Protein AF-A0A1J3I3F1-F1 (afdb_monomer)

pLDDT: mean 75.74, std 12.43, range [51.16, 96.44]

Foldseek 3Di:
DVVVVVVVVVVVVVLVPDDPVQCPPPCNPPVNVVVVVVVVVVVVVVVVVVVVVVVVVVVVVVVVCVVVVVVVVVVVVVVVVVPPD

Secondary structure (DSSP, 8-state):
-HHHHHHHHHHHHHHTTS-GGGSSSGGG-HHHHHHHHHHHHHHHHHHHHHHHHHHHHHHHHHHHHHHHHHHHHHHHHHHHHHT--

Organism: Noccaea caerulescens (NCBI:txid107243)

Structure (mmCIF, N/CA/C/O backbone):
data_AF-A0A1J3I3F1-F1
#
_entry.id   AF-A0A1J3I3F1-F1
#
loop_
_atom_site.group_PDB
_atom_site.id
_atom_site.type_symbol
_atom_site.label_atom_id
_atom_site.label_alt_id
_atom_site.label_comp_id
_atom_site.label_asym_id
_atom_site.label_entity_id
_atom_site.label_seq_id
_atom_site.pdbx_PDB_ins_code
_atom_site.Cartn_x
_atom_site.Cartn_y
_atom_site.Cartn_z
_atom_site.occupancy
_atom_site.B_iso_or_equiv
_atom_site.auth_seq_id
_atom_site.auth_comp_id
_atom_site.auth_asym_id
_atom_site.auth_atom_id
_atom_site.pdbx_PDB_model_num
ATOM 1 N N . GLU A 1 1 ? -7.701 11.994 6.910 1.00 51.16 1 GLU A N 1
ATOM 2 C CA . GLU A 1 1 ? -8.457 11.937 8.191 1.00 51.16 1 GLU A CA 1
ATOM 3 C C . GLU A 1 1 ? -9.967 11.691 8.083 1.00 51.16 1 GLU A C 1
ATOM 5 O O . GLU A 1 1 ? -10.517 11.071 8.987 1.00 51.16 1 GLU A O 1
ATOM 10 N N . TYR A 1 2 ? -10.642 12.083 6.995 1.00 58.97 2 TYR A N 1
ATOM 11 C CA . TYR A 1 2 ? -12.097 11.890 6.828 1.00 58.97 2 TYR A CA 1
ATOM 12 C C . TYR A 1 2 ? -12.588 10.438 6.981 1.00 58.97 2 TYR A C 1
ATOM 14 O O . TYR A 1 2 ? -13.606 10.193 7.625 1.00 58.97 2 TYR A O 1
ATOM 22 N N . LEU A 1 3 ? -11.846 9.465 6.442 1.00 58.09 3 LEU A N 1
ATOM 23 C CA . LEU A 1 3 ? -12.193 8.039 6.533 1.00 58.09 3 LEU A CA 1
ATOM 24 C C . LEU A 1 3 ? -12.210 7.532 7.983 1.00 58.09 3 LEU A C 1
ATOM 26 O O . LEU A 1 3 ? -13.133 6.822 8.373 1.00 58.09 3 LEU A O 1
ATOM 30 N N . THR A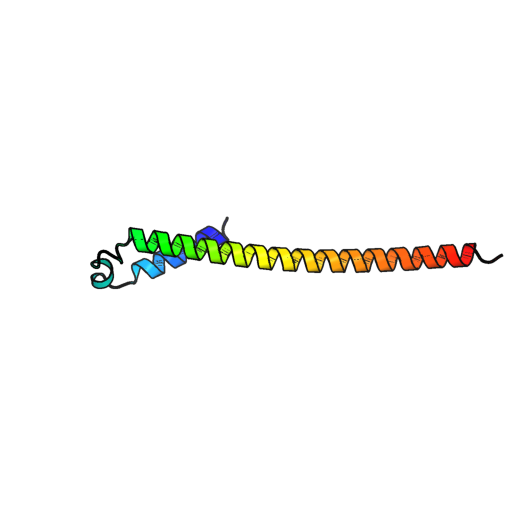 1 4 ? -11.240 7.950 8.804 1.00 62.06 4 THR A N 1
ATOM 31 C CA . THR A 1 4 ? -11.179 7.583 10.227 1.00 62.06 4 THR A CA 1
ATOM 32 C C . THR A 1 4 ? -12.400 8.091 10.989 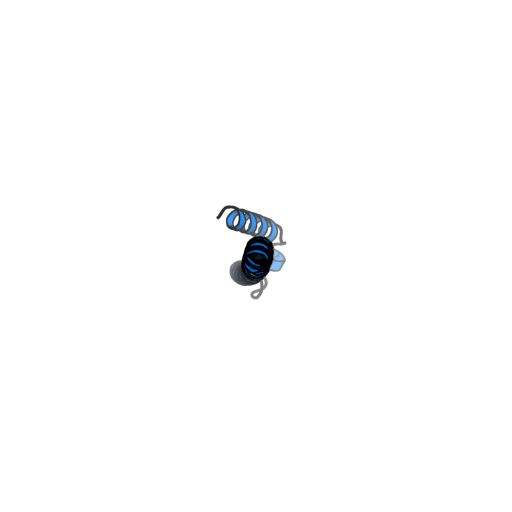1.00 62.06 4 THR A C 1
ATOM 34 O O . THR A 1 4 ? -12.960 7.372 11.813 1.00 62.06 4 THR A O 1
ATOM 37 N N . LYS A 1 5 ? -12.811 9.336 10.711 1.00 68.94 5 LYS A N 1
ATOM 38 C CA . LYS A 1 5 ? -13.928 9.999 11.393 1.00 68.94 5 LYS A CA 1
ATOM 39 C C . LYS A 1 5 ? -15.246 9.280 11.102 1.00 68.94 5 LYS A C 1
ATOM 41 O O . LYS A 1 5 ? -15.971 8.919 12.022 1.00 68.94 5 LYS A O 1
ATOM 46 N N . ARG A 1 6 ? -15.470 8.951 9.826 1.00 71.62 6 ARG A N 1
ATOM 47 C CA . ARG A 1 6 ? -16.669 8.251 9.346 1.00 71.62 6 ARG A CA 1
ATOM 48 C C . ARG A 1 6 ? -16.801 6.835 9.914 1.00 71.62 6 ARG A C 1
ATOM 50 O O . ARG A 1 6 ? -17.906 6.383 10.200 1.00 71.62 6 ARG A O 1
ATOM 57 N N . ILE A 1 7 ? -15.675 6.139 10.083 1.00 70.56 7 ILE A N 1
ATOM 58 C CA . ILE A 1 7 ? -15.636 4.806 10.701 1.00 70.56 7 ILE A CA 1
ATOM 59 C C . ILE A 1 7 ? -15.981 4.900 12.193 1.00 70.56 7 ILE A C 1
ATOM 61 O O . ILE A 1 7 ? -16.813 4.130 12.665 1.00 70.56 7 ILE A O 1
ATOM 65 N N . ARG A 1 8 ? -15.418 5.878 12.920 1.00 70.00 8 ARG A N 1
ATOM 66 C CA . ARG A 1 8 ? -15.740 6.096 14.342 1.00 70.00 8 ARG A CA 1
ATOM 67 C C . ARG A 1 8 ? -17.206 6.462 14.561 1.00 70.00 8 ARG A C 1
ATOM 69 O O . ARG A 1 8 ? -17.814 5.902 15.463 1.00 70.00 8 ARG A O 1
ATOM 76 N N . GLU A 1 9 ? -17.781 7.334 13.734 1.00 73.88 9 GLU A N 1
ATOM 77 C CA . GLU A 1 9 ? -19.199 7.717 13.835 1.00 73.88 9 GLU A CA 1
ATOM 78 C C . GLU A 1 9 ? -20.139 6.526 13.612 1.00 73.88 9 GLU A C 1
ATOM 80 O O . GLU A 1 9 ? -21.061 6.312 14.398 1.00 73.88 9 GLU A O 1
ATOM 85 N N . LYS A 1 10 ? -19.882 5.699 12.589 1.00 72.50 10 LYS A N 1
ATOM 86 C CA . LYS A 1 10 ? -20.688 4.493 12.338 1.00 72.50 10 LYS A CA 1
ATOM 87 C C . LYS A 1 10 ? -20.567 3.455 13.455 1.00 72.50 10 LYS A C 1
ATOM 89 O O . LYS A 1 10 ? -21.565 2.824 13.794 1.00 72.50 10 LYS A O 1
ATOM 94 N N . LEU A 1 11 ? -19.372 3.287 14.026 1.00 68.12 11 LEU A N 1
ATOM 95 C CA . LEU A 1 11 ? -19.137 2.389 15.162 1.00 68.12 11 LEU A CA 1
ATOM 96 C C . LEU A 1 11 ? -19.886 2.855 16.416 1.00 68.12 11 LEU A C 1
ATOM 98 O O . LEU A 1 11 ? -20.585 2.057 17.033 1.00 68.12 11 LEU A O 1
ATOM 102 N N . LEU A 1 12 ? -19.806 4.148 16.746 1.00 66.69 12 LEU A N 1
ATOM 103 C CA . LEU A 1 12 ? -20.518 4.741 17.884 1.00 66.69 12 LEU A CA 1
ATOM 104 C C . LEU A 1 12 ? -22.037 4.626 17.734 1.00 66.69 12 LEU A C 1
ATOM 106 O O . LEU A 1 12 ? -22.717 4.229 18.673 1.00 66.69 12 LEU A O 1
ATOM 110 N N . SER A 1 13 ? -22.563 4.906 16.539 1.00 73.12 13 SER A N 1
ATOM 111 C CA . SER A 1 13 ? -23.996 4.778 16.259 1.00 73.12 13 SER A CA 1
ATOM 112 C C . SER A 1 13 ? -24.492 3.337 16.419 1.00 73.12 13 SER A C 1
ATOM 114 O O . SER A 1 13 ? -25.567 3.124 16.972 1.00 73.12 13 SER A O 1
ATOM 116 N N . LYS A 1 14 ? -23.699 2.341 16.003 1.00 64.50 14 LYS A N 1
ATOM 117 C CA . LYS A 1 14 ? -24.040 0.921 16.175 1.00 64.50 14 LYS A CA 1
ATOM 118 C C . LYS A 1 14 ? -23.972 0.458 17.631 1.00 64.50 14 LYS A C 1
ATOM 120 O O . LYS A 1 14 ? -24.853 -0.283 18.048 1.00 64.50 14 LYS A O 1
ATOM 125 N N . ILE A 1 15 ? -22.978 0.913 18.395 1.00 63.94 15 ILE A N 1
ATOM 126 C CA . ILE A 1 15 ? -22.853 0.610 19.832 1.00 63.94 15 ILE A CA 1
ATOM 127 C C . ILE A 1 15 ? -24.045 1.167 20.618 1.00 63.94 15 ILE A C 1
ATOM 129 O O . ILE A 1 15 ? -24.598 0.469 21.458 1.00 63.94 15 ILE A O 1
ATOM 133 N N . LEU A 1 16 ? -24.496 2.383 20.298 1.00 65.62 16 LEU A N 1
ATOM 134 C CA . LEU A 1 16 ? -25.649 3.019 20.949 1.00 65.62 16 LEU A CA 1
ATOM 135 C C . LEU A 1 16 ? -27.000 2.345 20.637 1.00 65.62 16 LEU A C 1
ATOM 137 O O . LEU A 1 16 ? -28.009 2.742 21.207 1.00 65.62 16 LEU A O 1
ATOM 141 N N . THR A 1 17 ? -27.038 1.357 19.732 1.00 68.88 17 THR A N 1
ATOM 142 C CA . THR A 1 17 ? -28.262 0.605 19.389 1.00 68.88 17 THR A CA 1
ATOM 143 C C . THR A 1 17 ? -28.370 -0.734 20.143 1.00 68.88 17 THR A C 1
ATOM 145 O O . THR A 1 17 ? -29.363 -1.434 19.978 1.00 68.88 17 THR A O 1
ATOM 148 N N . PHE A 1 18 ? -27.370 -1.128 20.941 1.00 61.25 18 PHE A N 1
ATOM 149 C CA . PHE A 1 18 ? -27.438 -2.364 21.734 1.00 61.25 18 PHE A CA 1
ATOM 150 C C . PHE A 1 18 ? -28.312 -2.197 22.990 1.00 61.25 18 PHE A C 1
ATOM 152 O O . PHE A 1 18 ? -28.377 -1.116 23.572 1.00 61.25 18 PHE A O 1
ATOM 159 N N . GLU A 1 19 ? -28.993 -3.272 23.397 1.00 56.03 19 GLU A N 1
ATOM 160 C CA . GLU A 1 19 ? -29.894 -3.292 24.557 1.00 56.03 19 GLU A CA 1
ATOM 161 C C . GLU A 1 19 ? -29.136 -3.083 25.881 1.00 56.03 19 GLU A C 1
ATOM 163 O O . GLU A 1 19 ? -28.063 -3.645 26.092 1.00 56.03 19 GLU A O 1
ATOM 168 N N . VAL A 1 20 ? -29.716 -2.300 26.802 1.00 57.69 20 VAL A N 1
ATOM 169 C CA . VAL A 1 20 ? -29.108 -1.921 28.099 1.00 57.69 20 VAL A CA 1
ATOM 170 C C . VAL A 1 20 ? -28.704 -3.127 28.953 1.00 57.69 20 VAL A C 1
ATOM 172 O O . VAL A 1 20 ? -27.654 -3.086 29.583 1.00 57.69 20 VAL A O 1
ATOM 175 N N . ASN A 1 21 ? -29.480 -4.215 28.919 1.00 54.00 21 ASN A N 1
ATOM 176 C CA . ASN A 1 21 ? -29.212 -5.434 29.691 1.00 54.00 21 ASN A CA 1
ATOM 177 C C . ASN A 1 21 ? -27.899 -6.130 29.284 1.00 54.00 21 ASN A C 1
ATOM 179 O O . ASN A 1 21 ? -27.333 -6.889 30.055 1.00 54.00 21 ASN A O 1
ATOM 183 N N . TRP A 1 22 ? -27.400 -5.862 28.075 1.00 58.34 22 TRP A N 1
ATOM 184 C CA . TRP A 1 22 ? -26.140 -6.414 27.586 1.00 58.34 22 TRP A CA 1
ATOM 185 C C . TRP A 1 22 ? -24.914 -5.644 28.102 1.00 58.34 22 TRP A C 1
ATOM 187 O O . TRP A 1 22 ? -23.828 -6.207 28.168 1.00 58.34 22 TRP A O 1
ATOM 197 N N . PHE A 1 23 ? -25.080 -4.373 28.493 1.00 59.84 23 PHE A N 1
ATOM 198 C CA . PHE A 1 23 ? -24.020 -3.534 29.074 1.00 59.84 23 PHE A CA 1
ATOM 199 C C . PHE A 1 23 ? -23.850 -3.713 30.591 1.00 59.84 23 PHE A C 1
ATOM 201 O O . PHE A 1 23 ? -22.899 -3.164 31.148 1.00 59.84 23 PHE A O 1
ATOM 208 N N . ASP A 1 24 ? -24.767 -4.440 31.237 1.00 62.28 24 ASP A N 1
ATOM 209 C CA . ASP A 1 24 ? -24.789 -4.682 32.688 1.00 62.28 24 ASP A CA 1
ATOM 210 C C . ASP A 1 24 ? -23.895 -5.870 33.101 1.00 62.28 24 ASP A C 1
ATOM 212 O O . ASP A 1 24 ? -23.590 -6.055 34.276 1.00 62.28 24 ASP A O 1
ATOM 216 N N . GLU A 1 25 ? -23.426 -6.662 32.130 1.00 63.41 25 GLU A N 1
ATOM 217 C CA . GLU A 1 25 ? -22.397 -7.681 32.341 1.00 63.41 25 GLU A CA 1
ATOM 218 C C . GLU A 1 25 ? -21.018 -7.012 32.483 1.00 63.41 25 GLU A C 1
ATOM 220 O O . GLU A 1 25 ? -20.602 -6.247 31.610 1.00 63.41 25 GLU A O 1
ATOM 225 N N . ASP A 1 26 ? -20.276 -7.327 33.553 1.00 58.53 26 ASP A N 1
ATOM 226 C CA . ASP A 1 26 ? -18.946 -6.754 33.843 1.00 58.53 26 ASP A CA 1
ATOM 227 C C . ASP A 1 26 ? -17.948 -6.911 32.673 1.00 58.53 26 ASP A C 1
ATOM 229 O O . ASP A 1 26 ? -17.090 -6.051 32.451 1.00 58.53 26 ASP A O 1
ATOM 233 N N . GLU A 1 27 ? -18.087 -7.971 31.866 1.00 58.75 27 GLU A N 1
ATOM 234 C CA . GLU A 1 27 ? -17.292 -8.197 30.647 1.00 58.75 27 GLU A CA 1
ATOM 235 C C . GLU A 1 27 ? -17.693 -7.299 29.462 1.00 58.75 27 GLU A C 1
ATOM 237 O O . GLU A 1 27 ? -16.861 -7.018 28.592 1.00 58.75 27 GLU A O 1
ATOM 242 N N . ASN A 1 28 ? -18.936 -6.812 29.440 1.00 56.78 28 ASN A N 1
ATOM 243 C CA . ASN A 1 28 ? -19.524 -6.019 28.360 1.00 56.78 28 ASN A CA 1
ATOM 244 C C . ASN A 1 28 ? -19.681 -4.533 28.705 1.00 56.78 28 ASN A C 1
ATOM 246 O O . ASN A 1 28 ? -20.309 -3.773 27.958 1.00 56.78 28 ASN A O 1
ATOM 250 N N . SER A 1 29 ? -19.061 -4.090 29.803 1.00 62.62 29 SER A N 1
ATOM 251 C CA . SER A 1 29 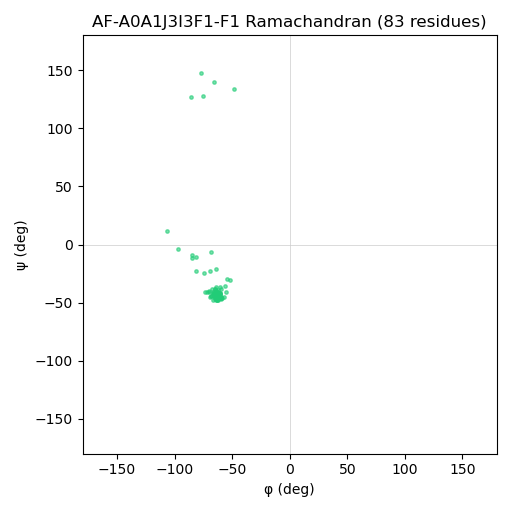? -19.012 -2.680 30.170 1.00 62.62 29 SER A CA 1
ATOM 252 C C . SER A 1 29 ? -18.590 -1.821 28.972 1.00 62.62 29 SER A C 1
ATOM 254 O O . SER A 1 29 ? -17.633 -2.125 28.246 1.00 62.62 29 SER A O 1
ATOM 256 N N . SER A 1 30 ? -19.312 -0.721 28.753 1.00 64.25 30 SER A N 1
ATOM 257 C CA . SER A 1 30 ? -19.225 0.121 27.552 1.00 64.25 30 SER A CA 1
ATOM 258 C C . SER A 1 30 ? -17.792 0.560 27.201 1.00 64.25 30 SER A C 1
ATOM 260 O O . SER A 1 30 ? -17.446 0.685 26.023 1.00 64.25 30 SER A O 1
ATOM 262 N N . GLY A 1 31 ? -16.924 0.726 28.205 1.00 67.62 31 GLY A N 1
ATOM 263 C CA . GLY A 1 31 ? -15.504 1.041 28.031 1.00 67.62 31 GLY A CA 1
ATOM 264 C C . GLY A 1 31 ? -14.648 -0.130 27.531 1.00 67.62 31 GLY A C 1
ATOM 265 O O . GLY A 1 31 ? -13.802 0.063 26.651 1.00 67.62 31 GLY A O 1
ATOM 266 N N . ALA A 1 32 ? -14.876 -1.345 28.037 1.00 68.06 32 ALA A N 1
ATOM 267 C CA . ALA A 1 32 ? -14.134 -2.545 27.640 1.00 68.06 32 ALA A CA 1
ATOM 268 C C . ALA A 1 32 ? -14.425 -2.913 26.178 1.00 68.06 32 ALA A C 1
ATOM 270 O O . ALA A 1 32 ? -13.507 -3.183 25.397 1.00 68.06 32 ALA A O 1
ATOM 271 N N . ILE A 1 33 ? -15.690 -2.809 25.772 1.00 67.00 33 ILE A N 1
ATOM 272 C CA . ILE A 1 33 ? -16.123 -3.068 24.397 1.00 67.00 33 ILE A CA 1
ATOM 273 C C . ILE A 1 33 ? -15.617 -1.999 23.443 1.00 67.00 33 ILE A C 1
ATOM 275 O O . ILE A 1 33 ? -15.070 -2.330 22.393 1.00 67.00 33 ILE A O 1
ATOM 279 N N . CYS A 1 34 ? -15.72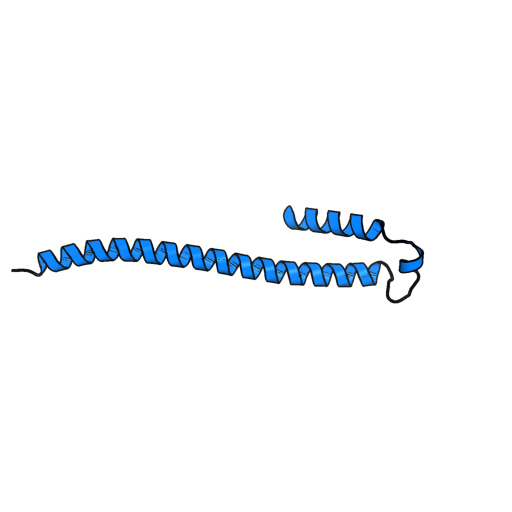5 -0.721 23.811 1.00 69.50 34 CYS A N 1
ATOM 280 C CA . CYS A 1 34 ? -15.196 0.363 22.988 1.00 69.50 34 CYS A CA 1
ATOM 281 C C . CYS A 1 34 ? -13.679 0.209 22.772 1.00 69.50 34 CYS A C 1
ATOM 283 O O . CYS A 1 34 ? -13.191 0.401 21.658 1.00 69.50 34 CYS A O 1
ATOM 285 N N . SER A 1 35 ? -12.939 -0.228 23.799 1.00 73.25 35 SER A N 1
ATOM 286 C CA . SER A 1 35 ? -11.502 -0.512 23.709 1.00 73.25 35 SER A CA 1
ATOM 287 C C . SER A 1 35 ? -11.186 -1.705 22.797 1.00 73.25 35 SER A C 1
ATOM 289 O O . SER A 1 35 ? -10.345 -1.584 21.901 1.00 73.25 35 SER A O 1
ATOM 291 N N . ARG A 1 36 ? -11.890 -2.841 22.947 1.00 75.56 36 ARG A N 1
ATOM 292 C CA . ARG A 1 36 ? -11.705 -4.009 22.062 1.00 75.56 36 ARG A CA 1
ATOM 293 C C . ARG A 1 36 ? -12.064 -3.681 20.619 1.00 75.56 36 ARG A C 1
ATOM 295 O O . ARG A 1 36 ? -11.278 -3.965 19.720 1.00 75.56 36 ARG A O 1
ATOM 302 N N . LEU A 1 37 ? -13.186 -3.008 20.398 1.00 68.69 37 LEU A N 1
ATOM 303 C CA . LEU A 1 37 ? -13.657 -2.652 19.067 1.00 68.69 37 LEU A CA 1
ATOM 304 C C . LEU A 1 37 ? -12.742 -1.621 18.393 1.00 68.69 37 LEU A C 1
ATOM 306 O O . LEU A 1 37 ? -12.458 -1.733 17.204 1.00 68.69 37 LEU A O 1
ATOM 310 N N . ALA A 1 38 ? -12.213 -0.648 19.144 1.00 73.75 38 ALA A N 1
ATOM 311 C CA . ALA A 1 38 ? -11.200 0.277 18.641 1.00 73.75 38 ALA A CA 1
ATOM 312 C C . ALA A 1 38 ? -9.894 -0.447 18.283 1.00 73.75 38 ALA A C 1
ATOM 314 O O . ALA A 1 38 ? -9.285 -0.140 17.255 1.00 73.75 38 ALA A O 1
ATOM 315 N N . LYS A 1 39 ? -9.478 -1.424 19.099 1.00 75.69 39 LYS A N 1
ATOM 316 C CA . LYS A 1 39 ? -8.289 -2.245 18.844 1.00 75.69 39 LYS 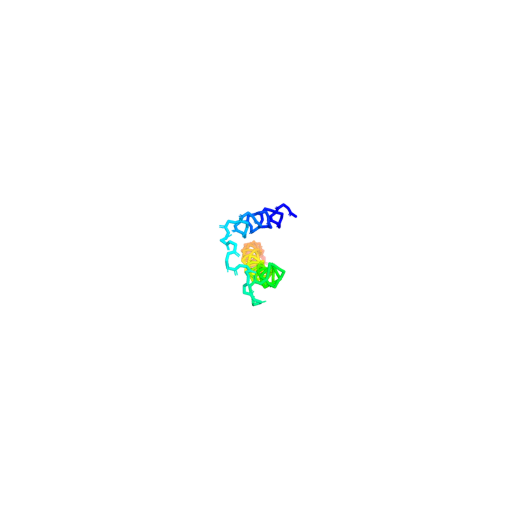A CA 1
ATOM 317 C C . LYS A 1 39 ? -8.459 -3.084 17.578 1.00 75.69 39 LYS A C 1
ATOM 319 O O . LYS A 1 39 ? -7.588 -3.045 16.712 1.00 75.69 39 LYS A O 1
ATOM 324 N N . GLU A 1 40 ? -9.587 -3.768 17.421 1.00 73.75 40 GLU A N 1
ATOM 325 C CA . GLU A 1 40 ? -9.888 -4.559 16.223 1.00 73.75 40 GLU A CA 1
ATOM 326 C C . GLU A 1 40 ? -10.044 -3.687 14.975 1.00 73.75 40 GLU A C 1
ATOM 328 O O . GLU A 1 40 ? -9.456 -3.989 13.937 1.00 73.75 40 GLU A O 1
ATOM 333 N N . ALA A 1 41 ? -10.733 -2.548 15.076 1.00 70.38 41 ALA A N 1
ATOM 334 C CA . ALA A 1 41 ? -10.846 -1.594 13.976 1.00 70.38 41 ALA A CA 1
ATOM 335 C C . ALA A 1 41 ? -9.473 -1.061 13.536 1.00 70.38 41 ALA A C 1
ATOM 337 O O . ALA A 1 41 ? -9.240 -0.869 12.341 1.00 70.38 41 ALA A O 1
ATOM 338 N N . ASN A 1 42 ? -8.548 -0.844 14.476 1.00 74.19 42 ASN A N 1
ATOM 339 C CA . ASN A 1 42 ? -7.189 -0.416 14.159 1.00 74.19 42 ASN A CA 1
ATOM 340 C C . ASN A 1 42 ? -6.377 -1.526 13.473 1.00 74.19 42 ASN A C 1
ATOM 342 O O . ASN A 1 42 ? -5.679 -1.252 12.499 1.00 74.19 42 ASN A O 1
ATOM 346 N N . VAL A 1 43 ? -6.511 -2.778 13.923 1.00 74.62 43 VAL A N 1
ATOM 347 C CA . VAL A 1 43 ? -5.864 -3.942 13.291 1.00 74.62 43 VAL A CA 1
ATOM 348 C C . VAL A 1 43 ? -6.376 -4.143 11.864 1.00 74.62 43 VAL A C 1
ATOM 350 O O . VAL A 1 43 ? -5.576 -4.241 10.935 1.00 74.62 43 VAL A O 1
ATOM 353 N N . VAL A 1 44 ? -7.697 -4.115 11.658 1.00 70.56 44 VAL A N 1
ATOM 354 C CA . VAL A 1 44 ? -8.306 -4.218 10.322 1.00 70.56 44 VAL A CA 1
ATOM 355 C C . VAL A 1 44 ? -7.853 -3.064 9.436 1.00 70.56 44 VAL A C 1
ATOM 357 O O . VAL A 1 44 ? -7.500 -3.273 8.279 1.00 70.56 44 VAL A O 1
ATOM 360 N N . ARG A 1 45 ? -7.799 -1.843 9.971 1.00 71.00 45 ARG A N 1
ATOM 361 C CA . ARG A 1 45 ? -7.314 -0.682 9.224 1.00 71.00 45 ARG A CA 1
ATOM 362 C C . ARG A 1 45 ? -5.846 -0.813 8.829 1.00 71.00 45 ARG A C 1
ATOM 364 O O . ARG A 1 45 ? -5.511 -0.438 7.709 1.00 71.00 45 ARG A O 1
ATOM 371 N N . SER A 1 46 ? -4.994 -1.326 9.714 1.00 75.94 46 SER A N 1
ATOM 372 C CA . SER A 1 46 ? -3.581 -1.576 9.415 1.00 75.94 46 SER A CA 1
ATOM 373 C C . SER A 1 46 ? -3.442 -2.617 8.309 1.00 75.94 46 SER A C 1
ATOM 375 O O . SER A 1 46 ? -2.772 -2.363 7.316 1.00 75.94 46 SER A O 1
ATOM 377 N N . LEU A 1 47 ? -4.161 -3.738 8.421 1.00 76.75 47 LEU A N 1
ATOM 378 C CA . LEU A 1 47 ? -4.179 -4.795 7.408 1.00 76.75 47 LEU A CA 1
ATOM 379 C C . LEU A 1 47 ? -4.675 -4.283 6.052 1.00 76.75 47 LEU A C 1
ATOM 381 O O . LEU A 1 47 ? -4.061 -4.558 5.026 1.00 76.75 47 LEU A O 1
ATOM 385 N N . VAL A 1 48 ? -5.766 -3.514 6.029 1.00 78.31 48 VAL A N 1
ATOM 386 C CA . VAL A 1 48 ? -6.310 -2.923 4.797 1.00 78.31 48 VAL A CA 1
ATOM 387 C C . VAL A 1 48 ? -5.349 -1.887 4.214 1.00 78.31 48 VAL A C 1
ATOM 389 O O . VAL A 1 48 ? -5.153 -1.859 3.002 1.00 78.31 48 VAL A O 1
ATOM 392 N N . GLY A 1 49 ? -4.727 -1.060 5.057 1.00 80.44 49 GLY A N 1
ATOM 393 C CA . GLY A 1 49 ? -3.730 -0.079 4.636 1.00 80.44 49 GLY A CA 1
ATOM 394 C C . GLY A 1 49 ? -2.496 -0.734 4.021 1.00 80.44 49 GLY A C 1
ATOM 395 O O . GLY A 1 49 ? -2.033 -0.301 2.970 1.00 80.44 49 GLY A O 1
ATOM 396 N N . GLU A 1 50 ? -2.011 -1.818 4.619 1.00 83.50 50 GLU A N 1
ATOM 397 C CA . GLU A 1 50 ? -0.855 -2.568 4.130 1.00 83.50 50 GLU A CA 1
ATOM 398 C C . GLU A 1 50 ? -1.160 -3.294 2.817 1.00 83.50 50 GLU A C 1
ATOM 400 O O . GLU A 1 50 ? -0.403 -3.187 1.854 1.00 83.50 50 GLU A O 1
ATOM 405 N N . ARG A 1 51 ? -2.329 -3.940 2.722 1.00 77.19 51 ARG A N 1
ATOM 406 C CA . ARG A 1 51 ? -2.814 -4.562 1.479 1.00 77.19 51 ARG A CA 1
ATOM 407 C C . ARG A 1 51 ? -2.956 -3.530 0.359 1.00 77.19 51 ARG A C 1
ATOM 409 O O . ARG A 1 51 ? -2.521 -3.782 -0.761 1.00 77.19 51 ARG A O 1
ATOM 416 N N . ALA A 1 52 ? -3.536 -2.366 0.653 1.00 78.69 52 ALA A N 1
ATOM 417 C CA . ALA A 1 52 ? -3.673 -1.280 -0.314 1.00 78.69 52 ALA A CA 1
ATOM 418 C C . ALA A 1 52 ? -2.306 -0.727 -0.746 1.00 78.69 52 ALA A C 1
ATOM 420 O O . ALA A 1 52 ? -2.091 -0.497 -1.933 1.00 78.69 52 ALA A O 1
ATOM 421 N N . SER A 1 53 ? -1.372 -0.571 0.196 1.00 87.75 53 SER A N 1
ATOM 422 C CA . SER A 1 53 ? 0.001 -0.140 -0.084 1.00 87.75 53 SER A CA 1
ATOM 423 C C . SER A 1 53 ? 0.717 -1.111 -1.028 1.00 87.75 53 SER A C 1
ATOM 425 O O . SER A 1 53 ? 1.268 -0.689 -2.043 1.00 87.75 53 SER A O 1
ATOM 427 N N . LEU A 1 54 ? 0.624 -2.419 -0.763 1.00 91.31 54 LEU A N 1
ATOM 428 C CA . LEU A 1 54 ? 1.201 -3.463 -1.616 1.00 91.31 54 LEU A CA 1
ATOM 429 C C . LEU A 1 54 ? 0.612 -3.457 -3.030 1.00 91.31 54 LEU A C 1
ATOM 431 O O . LEU A 1 54 ? 1.349 -3.593 -4.007 1.00 91.31 54 LEU A O 1
ATOM 435 N N . LEU A 1 55 ? -0.704 -3.267 -3.159 1.00 89.38 55 LEU A N 1
ATOM 436 C CA . LEU A 1 55 ? -1.352 -3.157 -4.468 1.00 89.38 55 LEU A CA 1
ATOM 437 C C . LEU A 1 55 ? -0.834 -1.943 -5.244 1.00 89.38 55 LEU A C 1
ATOM 439 O O . LEU A 1 55 ? -0.447 -2.077 -6.404 1.00 89.38 55 LEU A O 1
ATOM 443 N N . VAL A 1 56 ? -0.764 -0.777 -4.599 1.00 93.38 56 VAL A N 1
ATOM 444 C CA . VAL A 1 56 ? -0.248 0.451 -5.221 1.00 93.38 56 VAL A CA 1
ATOM 445 C C . VAL A 1 56 ? 1.218 0.291 -5.624 1.00 93.38 56 VAL A C 1
ATOM 447 O O . VAL A 1 56 ? 1.591 0.686 -6.728 1.00 93.38 56 VAL A O 1
ATOM 450 N N . GLN A 1 57 ? 2.039 -0.327 -4.771 1.00 94.88 57 GLN A N 1
ATOM 451 C CA . GLN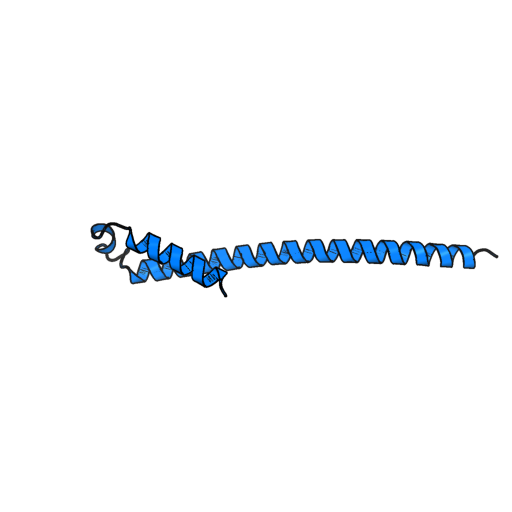 A 1 57 ? 3.443 -0.610 -5.065 1.00 94.88 57 GLN A CA 1
ATOM 452 C C . GLN A 1 57 ? 3.600 -1.560 -6.255 1.00 94.88 57 GLN A C 1
ATOM 454 O O . GLN A 1 57 ? 4.451 -1.346 -7.113 1.00 94.88 57 GLN A O 1
ATOM 459 N N . THR A 1 58 ? 2.778 -2.604 -6.330 1.00 94.38 58 THR A N 1
ATOM 460 C CA . THR A 1 58 ? 2.851 -3.574 -7.428 1.00 94.38 58 THR A CA 1
ATOM 461 C C . THR A 1 58 ? 2.480 -2.912 -8.754 1.00 94.38 58 THR A C 1
ATOM 463 O O . THR A 1 58 ? 3.180 -3.080 -9.749 1.00 94.38 58 THR A O 1
ATOM 466 N N . ILE A 1 59 ? 1.419 -2.099 -8.765 1.00 96.19 59 ILE A N 1
ATOM 467 C CA . ILE A 1 59 ? 0.986 -1.365 -9.960 1.00 96.19 59 ILE A CA 1
ATOM 468 C C . ILE A 1 59 ? 2.074 -0.387 -10.412 1.00 96.19 59 ILE A C 1
ATOM 470 O O . ILE A 1 59 ? 2.424 -0.356 -11.594 1.00 96.19 59 ILE A O 1
ATOM 474 N N . SER A 1 60 ? 2.648 0.390 -9.491 1.00 96.19 60 SER A N 1
ATOM 475 C CA . SER A 1 60 ? 3.706 1.342 -9.834 1.00 96.19 60 SER A CA 1
ATOM 476 C C . SER A 1 60 ? 4.954 0.638 -10.370 1.00 96.19 60 SER A C 1
ATOM 478 O O . SER A 1 60 ? 5.465 1.038 -11.416 1.00 96.19 60 SER A O 1
ATOM 480 N N . ALA A 1 61 ? 5.387 -0.455 -9.737 1.00 96.06 61 ALA A N 1
ATOM 481 C CA . ALA A 1 61 ? 6.526 -1.250 -10.185 1.00 96.06 61 ALA A CA 1
ATOM 482 C C . ALA A 1 61 ? 6.324 -1.809 -11.601 1.00 96.06 61 ALA A C 1
ATOM 484 O O . ALA A 1 61 ? 7.212 -1.669 -12.440 1.00 96.06 61 ALA A O 1
ATOM 485 N N . VAL A 1 62 ? 5.148 -2.374 -11.901 1.00 96.44 62 VAL A N 1
ATOM 486 C CA . VAL A 1 62 ? 4.815 -2.865 -13.251 1.00 96.44 62 VAL A CA 1
ATOM 487 C C . VAL A 1 62 ? 4.860 -1.728 -14.270 1.00 96.44 62 VAL A C 1
ATOM 489 O O . VAL A 1 62 ? 5.426 -1.882 -15.349 1.00 96.44 62 VAL A O 1
ATOM 492 N N . THR A 1 63 ? 4.324 -0.560 -13.918 1.00 96.19 63 THR A N 1
ATOM 493 C CA . THR A 1 63 ? 4.276 0.596 -14.825 1.00 96.19 63 THR A CA 1
ATOM 494 C C . THR A 1 63 ? 5.682 1.114 -15.144 1.00 96.19 63 THR A C 1
ATOM 496 O O . THR A 1 63 ? 6.003 1.393 -16.303 1.00 96.19 63 THR A O 1
ATOM 499 N N . VAL A 1 64 ? 6.548 1.193 -14.130 1.00 96.19 64 VAL A N 1
ATOM 500 C CA . VAL A 1 64 ? 7.961 1.576 -14.276 1.00 96.19 64 VAL A CA 1
ATOM 501 C C . VAL A 1 64 ? 8.725 0.533 -15.091 1.00 96.19 64 VAL A C 1
ATOM 503 O O . VAL A 1 64 ? 9.472 0.889 -15.998 1.00 96.19 64 VAL A O 1
ATOM 506 N N . ALA A 1 65 ? 8.506 -0.757 -14.830 1.00 94.31 65 ALA A N 1
ATOM 507 C CA . ALA A 1 65 ? 9.141 -1.831 -15.584 1.00 94.31 65 ALA A CA 1
ATOM 508 C C . ALA A 1 65 ? 8.736 -1.804 -17.067 1.00 94.31 65 ALA A C 1
ATOM 510 O O . ALA A 1 65 ? 9.599 -1.904 -17.937 1.00 94.31 65 ALA A O 1
ATOM 511 N N . CYS A 1 66 ? 7.451 -1.597 -17.375 1.00 93.75 66 CYS A N 1
ATOM 512 C CA . CYS A 1 66 ? 6.972 -1.465 -18.751 1.00 93.75 66 CYS A CA 1
ATOM 513 C C . CYS A 1 66 ? 7.569 -0.243 -19.463 1.00 93.75 66 CYS A C 1
ATOM 515 O O . CYS A 1 66 ? 8.039 -0.361 -20.594 1.00 93.75 66 CYS A O 1
ATOM 517 N N . THR A 1 67 ? 7.582 0.925 -18.814 1.00 94.62 67 THR A N 1
ATOM 518 C CA . THR A 1 67 ? 8.134 2.157 -19.410 1.00 94.62 67 THR A CA 1
ATOM 519 C C . THR A 1 67 ? 9.640 2.065 -19.629 1.00 9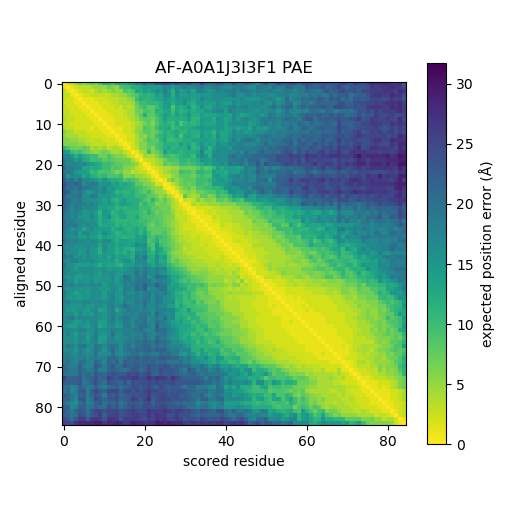4.62 67 THR A C 1
ATOM 521 O O . THR A 1 67 ? 10.115 2.391 -20.717 1.00 94.62 67 THR A O 1
ATOM 524 N N . LEU A 1 68 ? 10.393 1.561 -18.647 1.00 92.88 68 LEU A N 1
ATOM 525 C CA . LEU A 1 68 ? 11.826 1.307 -18.802 1.00 92.88 68 LEU A CA 1
ATOM 526 C C . LEU A 1 68 ? 12.101 0.246 -19.866 1.00 92.88 68 LEU A C 1
ATOM 528 O O . LEU A 1 68 ? 13.000 0.440 -20.674 1.00 92.88 68 LEU A O 1
ATOM 532 N N . GLY A 1 69 ? 11.322 -0.834 -19.919 1.00 90.38 69 GLY A N 1
ATOM 533 C CA . GLY A 1 69 ? 11.458 -1.873 -20.939 1.00 90.38 69 GLY A CA 1
ATOM 534 C C . GLY A 1 69 ? 11.289 -1.322 -22.355 1.00 90.38 69 GLY A C 1
ATOM 535 O O . GLY A 1 69 ? 12.130 -1.572 -23.214 1.00 90.38 69 GLY A O 1
ATOM 536 N N . LEU A 1 70 ? 10.262 -0.500 -22.584 1.00 88.38 70 LEU A N 1
ATOM 537 C CA . LEU A 1 70 ? 10.031 0.171 -23.868 1.00 88.38 70 LEU A CA 1
ATOM 538 C C . LEU A 1 70 ? 11.149 1.169 -24.210 1.00 88.38 70 LEU A C 1
ATOM 540 O O . LEU A 1 70 ? 11.643 1.186 -25.339 1.00 88.38 70 LEU A O 1
ATOM 544 N N . ALA A 1 71 ? 11.594 1.968 -23.235 1.00 89.75 71 ALA A N 1
ATOM 545 C CA . ALA A 1 71 ? 12.688 2.919 -23.425 1.00 89.75 71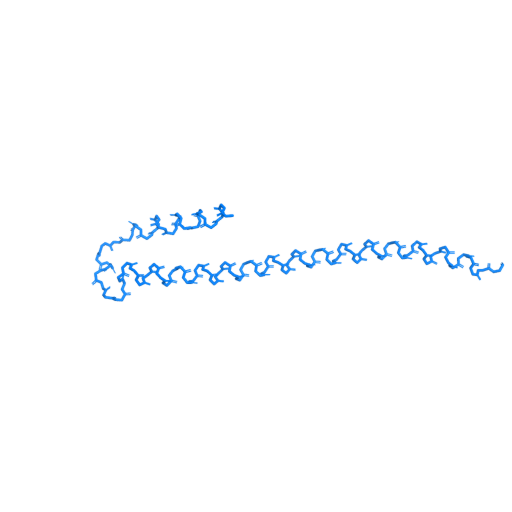 ALA A CA 1
ATOM 546 C C . ALA A 1 71 ? 14.024 2.216 -23.713 1.00 89.75 71 ALA A C 1
ATOM 548 O O . ALA A 1 71 ? 14.813 2.676 -24.536 1.00 89.75 71 ALA A O 1
ATOM 549 N N . ILE A 1 72 ? 14.291 1.090 -23.054 1.00 88.44 72 ILE A N 1
ATOM 550 C CA . ILE A 1 72 ? 15.498 0.299 -23.280 1.00 88.44 72 ILE A CA 1
ATOM 551 C C . ILE A 1 72 ? 15.412 -0.414 -24.628 1.00 88.44 72 ILE A C 1
ATOM 553 O O . ILE A 1 72 ? 16.397 -0.388 -25.349 1.00 88.44 72 ILE A O 1
ATOM 557 N N . ALA A 1 73 ? 14.266 -0.975 -25.024 1.00 87.56 73 ALA A N 1
ATOM 558 C CA . ALA A 1 73 ? 14.110 -1.648 -26.316 1.00 87.56 73 ALA A CA 1
ATOM 559 C C . ALA A 1 73 ? 14.458 -0.729 -27.502 1.00 87.56 73 ALA A C 1
ATOM 561 O O . ALA A 1 73 ? 15.223 -1.123 -28.381 1.00 87.56 73 ALA A O 1
ATOM 562 N N . TRP A 1 74 ? 13.978 0.520 -27.490 1.00 84.56 74 TRP A N 1
ATOM 563 C CA . TRP A 1 74 ? 14.325 1.517 -28.514 1.00 84.56 74 TRP A CA 1
ATOM 564 C C . TRP A 1 74 ? 15.819 1.889 -28.480 1.00 84.56 74 TRP A C 1
ATOM 566 O O . TRP A 1 74 ? 16.463 1.978 -29.526 1.00 84.56 74 TRP A O 1
ATOM 576 N N . ARG A 1 75 ? 16.400 2.054 -27.283 1.00 80.94 75 ARG A N 1
ATOM 577 C CA . ARG A 1 75 ? 17.834 2.350 -27.135 1.00 80.94 75 ARG A CA 1
ATOM 578 C C . ARG A 1 75 ? 18.705 1.183 -27.598 1.00 80.94 75 ARG A C 1
ATOM 580 O O . ARG A 1 75 ? 19.696 1.415 -28.281 1.00 80.94 75 ARG A O 1
ATOM 587 N N . LEU A 1 76 ? 18.330 -0.050 -27.261 1.00 83.12 76 LEU A N 1
ATOM 588 C CA . LEU A 1 76 ? 18.993 -1.272 -27.714 1.00 83.12 76 LEU A CA 1
ATOM 589 C C . LEU A 1 76 ? 18.938 -1.384 -29.240 1.00 83.12 76 LEU A C 1
ATOM 591 O O . LEU A 1 76 ? 19.955 -1.696 -29.849 1.00 83.12 76 LEU A O 1
ATOM 595 N N . ALA A 1 77 ? 17.800 -1.063 -29.863 1.00 83.44 77 ALA A N 1
ATOM 596 C CA . ALA A 1 77 ? 17.664 -1.080 -31.318 1.00 83.44 77 ALA A CA 1
ATOM 597 C C . ALA A 1 77 ? 18.642 -0.114 -32.014 1.00 83.44 77 ALA A C 1
ATOM 599 O O . ALA A 1 77 ? 19.309 -0.512 -32.967 1.00 83.44 77 ALA A O 1
ATOM 600 N N . ILE A 1 78 ? 18.796 1.121 -31.516 1.00 82.94 78 ILE A N 1
ATOM 601 C CA . ILE A 1 78 ? 19.771 2.080 -32.071 1.00 82.94 78 ILE A CA 1
ATOM 602 C C . ILE A 1 78 ? 21.206 1.577 -31.907 1.00 82.94 78 ILE A C 1
ATOM 604 O O . ILE A 1 78 ? 21.996 1.663 -32.844 1.00 82.94 78 ILE A O 1
ATOM 608 N N . VAL A 1 79 ? 21.546 1.046 -30.729 1.00 85.19 79 VAL A N 1
ATOM 609 C CA . VAL A 1 79 ? 22.891 0.519 -30.456 1.00 85.19 79 VAL A CA 1
ATOM 610 C C . VAL A 1 79 ? 23.228 -0.631 -31.407 1.00 85.19 79 VAL A C 1
ATOM 612 O O . VAL A 1 79 ? 24.334 -0.669 -31.935 1.00 85.19 79 VAL A O 1
ATOM 615 N N . MET A 1 80 ? 22.275 -1.526 -31.676 1.00 82.88 80 MET A N 1
ATOM 616 C CA . MET A 1 80 ? 22.460 -2.633 -32.620 1.00 82.88 80 MET A CA 1
ATOM 617 C C . MET A 1 80 ? 22.683 -2.150 -34.059 1.00 82.88 80 MET A C 1
ATOM 619 O O . MET A 1 80 ? 23.534 -2.699 -34.750 1.00 82.88 80 MET A O 1
ATOM 623 N N . ILE A 1 81 ? 21.965 -1.113 -34.507 1.00 81.25 81 ILE A N 1
ATOM 624 C CA . ILE A 1 81 ? 22.154 -0.527 -35.847 1.00 81.25 81 ILE A CA 1
ATOM 625 C C . ILE A 1 81 ? 23.527 0.148 -35.958 1.00 81.25 81 ILE A C 1
ATOM 627 O O . ILE A 1 81 ? 24.208 -0.027 -36.960 1.00 81.25 81 ILE A O 1
ATOM 631 N N . ALA A 1 82 ? 23.953 0.881 -34.926 1.00 83.75 82 ALA A N 1
ATOM 632 C CA . ALA A 1 82 ? 25.261 1.537 -34.897 1.00 83.75 82 ALA A CA 1
ATOM 633 C C . ALA A 1 82 ? 26.441 0.552 -34.798 1.00 83.75 82 ALA A C 1
ATOM 635 O O . ALA A 1 82 ? 27.563 0.907 -35.149 1.00 83.75 82 ALA A O 1
ATOM 636 N N . ALA A 1 83 ? 26.206 -0.663 -34.293 1.00 81.44 83 ALA A N 1
ATOM 637 C CA . ALA A 1 83 ? 27.219 -1.710 -34.178 1.00 81.44 83 ALA A CA 1
ATOM 638 C C . ALA A 1 83 ? 27.451 -2.487 -35.487 1.00 81.44 83 ALA A C 1
ATOM 640 O O . ALA A 1 83 ? 28.405 -3.261 -35.563 1.00 81.44 83 ALA A O 1
ATOM 641 N N . GLN A 1 84 ? 26.593 -2.312 -36.499 1.00 64.06 84 GLN A N 1
ATOM 642 C CA . GLN A 1 84 ? 26.768 -2.946 -37.803 1.00 64.06 84 GLN A CA 1
ATOM 643 C C . GLN A 1 84 ? 27.691 -2.067 -38.679 1.00 64.06 84 GLN A C 1
ATOM 645 O O . GLN A 1 84 ? 27.427 -0.867 -38.767 1.00 64.06 84 GLN A O 1
ATOM 650 N N . PRO A 1 85 ? 28.783 -2.619 -39.253 1.00 69.19 85 PRO A N 1
ATOM 651 C CA . PRO A 1 85 ? 29.799 -1.850 -39.981 1.00 69.19 85 PRO A CA 1
ATOM 652 C C . PRO A 1 85 ? 29.301 -1.248 -41.299 1.00 69.19 85 PRO A C 1
ATOM 654 O O . PRO A 1 85 ? 28.366 -1.820 -41.908 1.00 69.19 85 PRO A O 1
#

Sequence (85 aa):
EYLTKRIREKLLSKILTFEVNWFDEDENSSGAICSRLAKEANVVRSLVGERASLLVQTISAVTVACTLGLAIAWRLAIVMIAAQP

InterPro domains:
  IPR011527 ABC transporter type 1, transmemb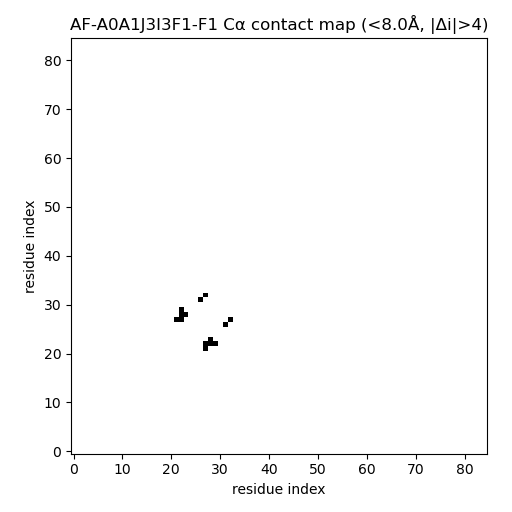rane domain [PF00664] (1-83)
  IPR011527 ABC transporter type 1, transmembrane domain [PS50929] (1-85)
  IPR036640 ABC transporter type 1, transmembrane domain superfamily [G3DSA:1.20.1560.10] (1-85)
  IPR036640 ABC transporter type 1, transmembrane domain superfamily [SSF90123] (2-85)

Mean predicted aligned error: 12.98 Å

Radius of gyration: 26.7 Å; Cα contacts (8 Å, |Δi|>4): 7; chains: 1; bounding box: 60×20×74 Å

Solvent-accessible surface area (backbone atoms only — not comparable to full-atom values): 4810 Å² total; per-residue (Å²): 114,69,70,62,52,55,52,52,52,54,51,53,57,56,60,73,68,58,64,72,78,59,44,70,40,86,84,39,27,69,66,56,44,52,49,52,50,52,51,51,52,49,51,53,48,49,52,52,52,51,54,51,47,52,52,54,50,51,53,49,50,53,53,52,50,52,53,50,49,54,56,45,53,56,52,52,52,54,52,56,58,71,70,54,134